Protein AF-A0A9E5J0U5-F1 (afdb_monomer_lite)

Secondary structure (DSSP, 8-state):
-------EEEEEP--EE-TTS-EEEEEEEES--BSS---PPP-TTEEE-SSPEEEEEEEEETTEEEEEEEEEEEEEE-SSEEEEEPPEEEEETTEEEEEPPEEEEE-

Structure (mmCIF, N/CA/C/O backbone):
data_AF-A0A9E5J0U5-F1
#
_entry.id   AF-A0A9E5J0U5-F1
#
loop_
_atom_site.group_PDB
_atom_site.id
_atom_site.type_symbol
_atom_site.label_atom_id
_atom_site.label_alt_id
_atom_site.label_comp_id
_atom_site.label_asym_id
_atom_site.label_entity_id
_atom_site.label_seq_id
_atom_site.pdbx_PDB_ins_code
_atom_site.Cartn_x
_atom_site.Cartn_y
_atom_site.Cartn_z
_atom_site.occupancy
_atom_site.B_iso_or_equiv
_atom_site.auth_seq_id
_atom_site.auth_comp_id
_atom_site.auth_asym_id
_atom_site.auth_atom_id
_atom_site.pdbx_PDB_model_num
ATOM 1 N N . MET A 1 1 ? 29.223 -8.444 -0.324 1.00 34.53 1 MET A N 1
ATOM 2 C CA . MET A 1 1 ? 27.851 -8.984 -0.411 1.00 34.53 1 MET A CA 1
ATOM 3 C C . MET A 1 1 ? 27.078 -8.035 -1.310 1.00 34.53 1 MET A C 1
ATOM 5 O O . MET A 1 1 ? 26.951 -6.874 -0.950 1.00 34.53 1 MET A O 1
ATOM 9 N N . ALA A 1 2 ? 26.718 -8.447 -2.525 1.00 36.66 2 ALA A N 1
ATOM 10 C CA . ALA A 1 2 ? 25.988 -7.581 -3.446 1.00 36.66 2 ALA A CA 1
ATOM 11 C C . ALA A 1 2 ? 24.528 -7.503 -2.981 1.00 36.66 2 ALA A C 1
ATOM 13 O O . ALA A 1 2 ? 23.866 -8.535 -2.892 1.00 36.66 2 ALA A O 1
ATOM 14 N N . VAL A 1 3 ? 24.035 -6.303 -2.663 1.00 45.09 3 VAL A N 1
ATOM 15 C CA . VAL A 1 3 ? 22.592 -6.050 -2.575 1.00 45.09 3 VAL A CA 1
ATOM 16 C C . VAL A 1 3 ? 22.067 -6.204 -3.998 1.00 45.09 3 VAL A C 1
ATOM 18 O O . VAL A 1 3 ? 22.190 -5.301 -4.822 1.00 45.09 3 VAL A O 1
ATOM 21 N N . GLY A 1 4 ? 21.602 -7.407 -4.328 1.00 42.28 4 GLY A N 1
ATOM 22 C CA . GLY A 1 4 ? 20.872 -7.647 -5.561 1.00 42.28 4 GLY A CA 1
ATOM 23 C C . GLY A 1 4 ? 19.570 -6.870 -5.472 1.00 42.28 4 GLY A C 1
ATOM 24 O O . GLY A 1 4 ? 18.765 -7.118 -4.577 1.00 42.28 4 GLY A O 1
ATOM 25 N N . TRP A 1 5 ? 19.386 -5.907 -6.366 1.00 56.78 5 TRP A N 1
ATOM 26 C CA . TRP A 1 5 ? 18.137 -5.174 -6.501 1.00 56.78 5 TRP A CA 1
ATOM 27 C C . TRP A 1 5 ? 17.113 -6.157 -7.064 1.00 56.78 5 TRP A C 1
ATOM 29 O O . TRP A 1 5 ? 17.023 -6.362 -8.269 1.00 56.78 5 TRP A O 1
ATOM 39 N N . SER A 1 6 ? 16.417 -6.878 -6.187 1.00 74.75 6 SER A N 1
ATOM 40 C CA . SER A 1 6 ? 15.327 -7.745 -6.605 1.00 74.75 6 SER A CA 1
ATOM 41 C C . SER A 1 6 ? 14.055 -6.918 -6.687 1.00 74.75 6 SER A C 1
ATOM 43 O O . SER A 1 6 ? 13.595 -6.370 -5.682 1.00 74.75 6 SER A O 1
ATOM 45 N N . GLN A 1 7 ? 13.468 -6.893 -7.876 1.00 87.00 7 GLN A N 1
ATOM 46 C CA . GLN A 1 7 ? 12.075 -6.530 -8.102 1.00 87.00 7 GLN A CA 1
ATOM 47 C C . GLN A 1 7 ? 11.148 -7.025 -6.976 1.00 87.00 7 GLN A C 1
ATOM 49 O O . GLN A 1 7 ? 11.050 -8.227 -6.702 1.00 87.00 7 GLN A O 1
ATOM 54 N N . SER A 1 8 ? 10.451 -6.112 -6.316 1.00 92.62 8 SER A N 1
ATOM 55 C CA . SER A 1 8 ? 9.560 -6.465 -5.212 1.00 92.62 8 SER A CA 1
ATOM 56 C C . SER A 1 8 ? 8.402 -5.492 -5.118 1.00 92.62 8 SER A C 1
ATOM 58 O O . SER A 1 8 ? 8.485 -4.360 -5.591 1.00 92.62 8 SER A O 1
ATOM 60 N N . VAL A 1 9 ? 7.306 -5.955 -4.526 1.00 95.25 9 VAL A N 1
ATOM 61 C CA . VAL A 1 9 ? 6.163 -5.111 -4.202 1.00 95.25 9 VAL A CA 1
ATOM 62 C C . VAL A 1 9 ? 5.786 -5.398 -2.760 1.00 95.25 9 VAL A C 1
ATOM 64 O O . VAL A 1 9 ? 5.502 -6.544 -2.415 1.00 95.25 9 VAL A O 1
ATOM 67 N N . ALA A 1 10 ? 5.823 -4.378 -1.913 1.00 95.62 10 ALA A N 1
ATOM 68 C CA . ALA A 1 10 ? 5.564 -4.527 -0.489 1.00 95.62 10 ALA A CA 1
ATOM 69 C C . ALA A 1 10 ? 4.887 -3.285 0.080 1.00 95.62 10 ALA A C 1
ATOM 71 O O . ALA A 1 10 ? 5.043 -2.175 -0.430 1.00 95.62 10 ALA A O 1
ATOM 72 N N . TRP A 1 11 ? 4.132 -3.487 1.152 1.00 95.25 11 TRP A N 1
ATOM 73 C CA . TRP A 1 11 ? 3.568 -2.387 1.912 1.00 95.25 11 TRP A CA 1
ATOM 74 C C . TRP A 1 11 ? 4.655 -1.644 2.686 1.00 95.25 11 TRP A C 1
ATOM 76 O O . TRP A 1 11 ? 5.507 -2.269 3.320 1.00 95.25 11 TRP A O 1
ATOM 86 N N . ASN A 1 12 ? 4.579 -0.318 2.692 1.00 93.75 12 ASN A N 1
ATOM 87 C CA . ASN A 1 12 ? 5.195 0.489 3.729 1.00 93.75 12 ASN A CA 1
ATOM 88 C C . ASN A 1 12 ? 4.285 0.445 4.961 1.00 93.75 12 ASN A C 1
ATOM 90 O O . ASN A 1 12 ? 3.085 0.703 4.848 1.00 93.75 12 ASN A O 1
ATOM 94 N N . ASN A 1 13 ? 4.831 0.095 6.123 1.00 87.06 13 ASN A N 1
ATOM 95 C CA . ASN A 1 13 ? 4.050 0.045 7.355 1.00 87.06 13 ASN A CA 1
ATOM 96 C C . ASN A 1 13 ? 3.747 1.479 7.829 1.00 87.06 13 ASN A C 1
ATOM 98 O O . ASN A 1 13 ? 4.695 2.191 8.165 1.00 87.06 13 ASN A O 1
ATOM 102 N N . PRO A 1 14 ? 2.471 1.904 7.898 1.00 87.31 14 PRO A N 1
ATOM 103 C CA . PRO A 1 14 ? 2.127 3.257 8.329 1.00 87.31 14 PRO A CA 1
ATOM 104 C C . PRO A 1 14 ? 2.237 3.457 9.850 1.00 87.31 14 PRO A C 1
ATOM 106 O O . PRO A 1 14 ? 2.119 4.583 10.322 1.00 87.31 14 PRO A O 1
ATOM 109 N N . GLY A 1 15 ? 2.469 2.390 10.623 1.00 87.69 15 GLY A N 1
ATOM 110 C CA . GLY A 1 15 ? 2.390 2.423 12.081 1.00 87.69 15 GLY A CA 1
ATOM 111 C C . GLY A 1 15 ? 0.955 2.233 12.578 1.00 87.69 15 GLY A C 1
ATOM 112 O O . GLY A 1 15 ? 0.149 1.573 11.920 1.00 87.69 15 GLY A O 1
ATOM 113 N N . ALA A 1 16 ? 0.657 2.774 13.760 1.00 87.12 16 ALA A N 1
ATOM 114 C CA . ALA A 1 16 ? -0.684 2.728 14.337 1.00 87.12 16 ALA A CA 1
ATOM 115 C C . ALA A 1 16 ? -1.617 3.716 13.621 1.00 87.12 16 ALA A C 1
ATOM 117 O O . ALA A 1 16 ? -1.222 4.843 13.320 1.00 87.12 16 ALA A O 1
ATOM 118 N N . LEU A 1 17 ? -2.853 3.291 13.365 1.00 91.25 17 LEU A N 1
ATOM 119 C CA . LEU A 1 17 ? -3.904 4.127 12.787 1.00 91.25 17 LEU A CA 1
ATOM 120 C C . LEU A 1 17 ? -4.983 4.420 13.834 1.00 91.25 17 LEU A C 1
ATOM 122 O O . LEU A 1 17 ? -5.241 3.593 14.705 1.00 91.25 17 LEU A O 1
ATOM 126 N N . ALA A 1 18 ? -5.650 5.566 13.714 1.00 91.81 18 ALA A N 1
ATOM 127 C CA . ALA A 1 18 ? -6.790 5.902 14.560 1.00 91.81 18 ALA A CA 1
ATOM 128 C C . ALA A 1 18 ? -8.114 5.429 13.922 1.00 91.81 18 ALA A C 1
ATOM 130 O O . ALA A 1 18 ? -8.283 5.494 12.697 1.00 91.81 18 ALA A O 1
ATOM 131 N N . PRO A 1 19 ? -9.079 4.941 14.722 1.00 93.31 19 PRO A N 1
ATOM 132 C CA . PRO A 1 19 ? -10.382 4.528 14.214 1.00 93.31 19 PRO A CA 1
ATOM 133 C C . PRO A 1 19 ? -11.189 5.735 13.717 1.00 93.31 19 PRO A C 1
ATOM 135 O O . PRO A 1 19 ? -11.277 6.758 14.389 1.00 93.31 19 PRO A O 1
ATOM 138 N N . ASN A 1 20 ? -11.857 5.585 12.572 1.00 92.38 20 ASN A N 1
ATOM 139 C CA . ASN A 1 20 ? -12.654 6.623 11.906 1.00 92.38 20 ASN A CA 1
ATOM 140 C C . ASN A 1 20 ? -11.863 7.881 11.499 1.00 92.38 20 ASN A C 1
ATOM 142 O O . ASN A 1 20 ? -12.466 8.913 11.200 1.00 92.38 20 ASN A O 1
ATOM 146 N N . GLU A 1 21 ? -10.536 7.789 11.428 1.00 92.19 21 GLU A N 1
ATOM 147 C CA . GLU A 1 21 ? -9.662 8.843 10.920 1.00 92.19 21 GLU A CA 1
ATOM 148 C C . GLU A 1 21 ? -8.987 8.399 9.618 1.00 92.19 21 GLU A C 1
ATOM 150 O O . GLU A 1 21 ? -8.614 7.236 9.450 1.00 92.19 21 GLU A O 1
ATOM 155 N N . ALA A 1 22 ? -8.853 9.322 8.663 1.00 92.38 22 ALA A N 1
ATOM 156 C CA . ALA A 1 22 ? -8.200 9.022 7.397 1.00 92.38 22 ALA A CA 1
ATOM 157 C C . ALA A 1 22 ? -6.687 8.852 7.604 1.00 92.38 22 ALA A C 1
ATOM 159 O O . ALA A 1 22 ? -5.992 9.788 7.989 1.00 92.38 22 ALA A O 1
ATOM 160 N N . GLY A 1 23 ? -6.181 7.661 7.301 1.00 93.25 23 GLY A N 1
ATOM 161 C CA . GLY A 1 23 ? -4.760 7.344 7.237 1.00 93.25 23 GLY A CA 1
ATOM 162 C C . GLY A 1 23 ? -4.260 7.208 5.800 1.00 93.25 23 GLY A C 1
ATOM 163 O O . GLY A 1 23 ? -5.028 7.244 4.835 1.00 93.25 23 GLY A O 1
ATOM 164 N N . GLN A 1 24 ? -2.953 6.995 5.660 1.00 93.75 24 GLN A N 1
ATOM 165 C CA . GLN A 1 24 ? -2.310 6.707 4.381 1.00 93.75 24 GLN A CA 1
ATOM 166 C C . GLN A 1 24 ? -1.596 5.362 4.452 1.00 93.75 24 GLN A C 1
ATOM 168 O O . GLN A 1 24 ? -0.853 5.094 5.390 1.00 93.75 24 GLN A O 1
ATOM 173 N N . LEU A 1 25 ? -1.801 4.533 3.434 1.00 94.56 25 LEU A N 1
ATOM 174 C CA . LEU A 1 25 ? -1.105 3.271 3.249 1.00 94.56 25 LEU A CA 1
ATOM 175 C C . LEU A 1 25 ? -0.347 3.309 1.926 1.00 94.56 25 LEU A C 1
ATOM 177 O O . LEU A 1 25 ? -0.918 3.659 0.894 1.00 94.56 25 LEU A O 1
ATOM 181 N N . GLU A 1 26 ? 0.927 2.932 1.932 1.00 96.19 26 GLU A N 1
ATOM 182 C CA . GLU A 1 26 ? 1.754 3.010 0.730 1.00 96.19 26 GLU A CA 1
ATOM 183 C C . GLU A 1 26 ? 2.163 1.625 0.246 1.00 96.19 26 GLU A C 1
ATOM 185 O O . GLU A 1 26 ? 2.655 0.802 1.014 1.00 96.19 26 GLU A O 1
ATOM 190 N N . LEU A 1 27 ? 1.981 1.371 -1.046 1.00 96.31 27 LEU A N 1
ATOM 191 C CA . LEU A 1 27 ? 2.461 0.173 -1.720 1.00 96.31 27 LEU A CA 1
ATOM 192 C C . LEU A 1 27 ? 3.671 0.546 -2.574 1.00 96.31 27 LEU A C 1
ATOM 194 O O . LEU A 1 27 ? 3.544 1.313 -3.530 1.00 96.31 27 LEU A O 1
ATOM 198 N N . VAL A 1 28 ? 4.835 0.009 -2.225 1.00 95.88 28 VAL A N 1
ATOM 199 C CA . VAL A 1 28 ? 6.118 0.347 -2.842 1.00 95.88 28 VAL A CA 1
ATOM 200 C C . VAL A 1 28 ? 6.516 -0.746 -3.824 1.00 95.88 28 VAL A C 1
ATOM 202 O O . VAL A 1 28 ? 6.656 -1.911 -3.455 1.00 95.88 28 VAL A O 1
ATOM 205 N N . PHE A 1 29 ? 6.717 -0.354 -5.075 1.00 95.62 29 PHE A N 1
ATOM 206 C CA . PHE A 1 29 ? 7.220 -1.181 -6.160 1.00 95.62 29 PHE A CA 1
ATOM 207 C C . PHE A 1 29 ? 8.700 -0.865 -6.345 1.00 95.62 29 PHE A C 1
ATOM 209 O O . PHE A 1 29 ? 9.049 0.225 -6.786 1.00 95.62 29 PHE A O 1
ATOM 216 N N . THR A 1 30 ? 9.570 -1.811 -6.015 1.00 93.81 30 THR A N 1
ATOM 217 C CA . THR A 1 30 ? 11.018 -1.698 -6.219 1.00 93.81 30 THR A CA 1
ATOM 218 C C . THR A 1 30 ? 11.375 -2.351 -7.545 1.00 93.81 30 THR A C 1
ATOM 220 O O . THR A 1 30 ? 10.978 -3.490 -7.783 1.00 93.81 30 THR A O 1
ATOM 223 N N . ASP A 1 31 ? 12.107 -1.640 -8.400 1.00 91.56 31 ASP A N 1
ATOM 224 C CA . ASP A 1 31 ? 12.581 -2.078 -9.723 1.00 91.56 31 ASP A CA 1
ATOM 225 C C . ASP A 1 31 ? 11.475 -2.580 -10.680 1.00 91.56 31 ASP A C 1
ATOM 227 O O . ASP A 1 31 ? 11.707 -3.365 -11.597 1.00 91.56 31 ASP A O 1
ATOM 231 N N . CYS A 1 32 ? 10.231 -2.153 -10.455 1.00 92.56 32 CYS A N 1
ATOM 232 C CA . CYS A 1 32 ? 9.089 -2.451 -1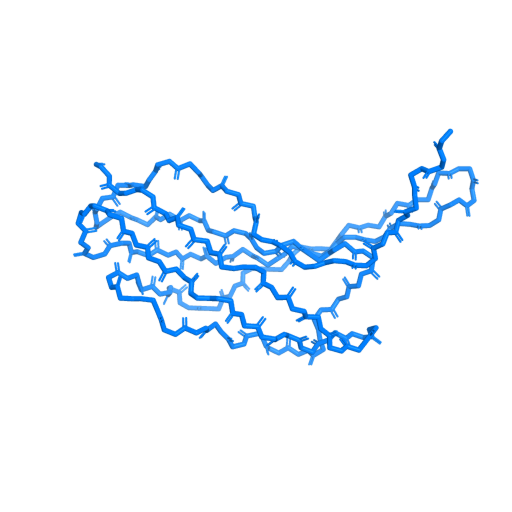1.317 1.00 92.56 32 CYS A CA 1
ATOM 233 C C . CYS A 1 32 ? 7.971 -1.419 -11.129 1.00 92.56 32 CYS A C 1
ATOM 235 O O . CYS A 1 32 ? 8.014 -0.597 -10.214 1.00 92.56 32 CYS A O 1
ATOM 237 N N . GLN A 1 33 ? 6.966 -1.464 -12.000 1.00 93.38 33 GLN A N 1
ATOM 238 C CA . GLN A 1 33 ? 5.821 -0.558 -11.995 1.00 93.38 33 GLN A CA 1
ATOM 239 C C . GLN A 1 33 ? 4.512 -1.329 -12.222 1.00 93.38 33 GLN A C 1
ATOM 241 O O . GLN A 1 33 ? 4.500 -2.310 -12.969 1.00 93.38 33 GLN A O 1
ATOM 246 N N . PRO A 1 34 ? 3.386 -0.907 -11.620 1.00 93.94 34 PRO A N 1
ATOM 247 C CA . PRO A 1 34 ? 2.098 -1.562 -11.825 1.00 93.94 34 PRO A CA 1
ATOM 248 C C . PRO A 1 34 ? 1.639 -1.446 -13.287 1.00 93.94 34 PRO A C 1
ATOM 250 O O . PRO A 1 34 ? 1.586 -0.352 -13.853 1.00 93.94 34 PRO A O 1
ATOM 253 N N . ALA A 1 35 ? 1.256 -2.573 -13.889 1.00 92.00 35 ALA A N 1
ATOM 254 C CA . ALA A 1 35 ? 0.729 -2.647 -15.251 1.00 92.00 35 ALA A CA 1
ATOM 255 C C . ALA A 1 35 ? -0.779 -2.332 -15.261 1.00 92.00 35 ALA A C 1
ATOM 257 O O . ALA A 1 35 ? -1.609 -3.181 -15.584 1.00 92.00 35 ALA A O 1
ATOM 258 N N . GLY A 1 36 ? -1.128 -1.108 -14.853 1.00 88.44 36 GLY A N 1
ATOM 259 C CA . GLY A 1 36 ? -2.507 -0.626 -14.742 1.00 88.44 36 GLY A CA 1
ATOM 260 C C . GLY A 1 36 ? -2.964 -0.405 -13.300 1.00 88.44 36 GLY A C 1
ATOM 261 O O . GLY A 1 36 ? -2.159 -0.125 -12.410 1.00 88.44 36 GLY A O 1
ATOM 262 N N . SER A 1 37 ? -4.278 -0.490 -13.082 1.00 88.19 37 SER A N 1
ATOM 263 C CA . SER A 1 37 ? -4.882 -0.332 -11.756 1.00 88.19 37 SER A CA 1
ATOM 264 C C . SER A 1 37 ? -4.607 -1.550 -10.877 1.00 88.19 37 SER A C 1
ATOM 266 O O . SER A 1 37 ? -4.767 -2.692 -11.306 1.00 88.19 37 SER A O 1
ATOM 268 N N . VAL A 1 38 ? -4.227 -1.301 -9.626 1.00 92.06 38 VAL A N 1
ATOM 269 C CA . VAL A 1 38 ? -4.014 -2.347 -8.623 1.00 92.06 38 VAL A CA 1
ATOM 270 C C . VAL A 1 38 ? -5.314 -2.557 -7.859 1.00 92.06 38 VAL A C 1
ATOM 272 O O . VAL A 1 38 ? -5.787 -1.657 -7.169 1.00 92.06 38 VAL A O 1
ATOM 275 N N . ASN A 1 39 ? -5.891 -3.749 -7.987 1.00 89.25 39 ASN A N 1
ATOM 276 C CA . ASN A 1 39 ? -7.081 -4.125 -7.235 1.00 89.25 39 ASN A CA 1
ATOM 277 C C . ASN A 1 39 ? -6.653 -4.682 -5.880 1.00 89.25 39 ASN A C 1
ATOM 279 O O . ASN A 1 39 ? -6.077 -5.768 -5.808 1.00 89.25 39 ASN A O 1
ATOM 283 N N . LEU A 1 40 ? -6.918 -3.926 -4.816 1.00 91.25 40 LEU A N 1
ATOM 284 C CA . LEU A 1 40 ? -6.653 -4.385 -3.460 1.00 91.25 40 LEU A CA 1
ATOM 285 C C . LEU A 1 40 ? -7.698 -5.425 -3.038 1.00 91.25 40 LEU A C 1
ATOM 287 O O . LEU A 1 40 ? -8.883 -5.260 -3.345 1.00 91.25 40 LEU A O 1
ATOM 291 N N . PRO A 1 41 ? -7.290 -6.486 -2.324 1.00 92.44 41 PRO A N 1
ATOM 292 C CA . PRO A 1 41 ? -8.243 -7.405 -1.733 1.00 92.44 41 PRO A CA 1
ATOM 293 C C . PRO A 1 41 ? -9.065 -6.689 -0.649 1.00 92.44 41 PRO A C 1
ATOM 295 O O . PRO A 1 41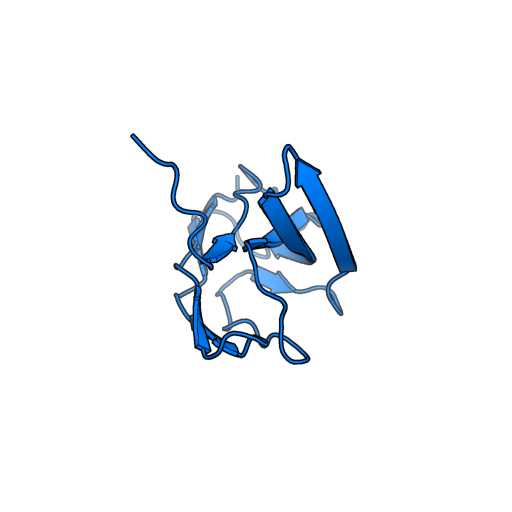 ? -8.553 -5.779 0.011 1.00 92.44 41 PRO A O 1
ATOM 298 N N . PRO A 1 42 ? -10.324 -7.098 -0.424 1.00 90.25 42 PRO A N 1
ATOM 299 C CA . PRO A 1 42 ? -11.113 -6.555 0.670 1.00 90.25 42 PRO A CA 1
ATOM 300 C C . PRO A 1 42 ? -10.437 -6.876 2.010 1.00 90.25 42 PRO A C 1
ATOM 302 O O . PRO A 1 42 ? -10.058 -8.019 2.268 1.00 90.25 42 PRO A O 1
ATOM 305 N N . ALA A 1 43 ? -10.310 -5.866 2.867 1.00 91.56 43 ALA A N 1
ATOM 306 C CA . ALA A 1 43 ? -9.814 -6.004 4.230 1.00 91.56 43 ALA A CA 1
ATOM 307 C C . ALA A 1 43 ? -10.934 -5.611 5.195 1.00 91.56 43 ALA A C 1
ATOM 309 O O . ALA A 1 43 ? -11.474 -4.507 5.126 1.00 91.56 43 ALA A O 1
ATOM 310 N N . ASN A 1 44 ? -11.328 -6.537 6.069 1.00 93.25 44 ASN A N 1
ATOM 311 C CA . ASN A 1 44 ? -12.452 -6.300 6.967 1.00 93.25 44 ASN A CA 1
ATOM 312 C C . ASN A 1 44 ? -12.140 -5.139 7.925 1.00 93.25 44 ASN A C 1
ATOM 314 O O . ASN A 1 44 ? -11.123 -5.159 8.620 1.00 93.25 44 ASN A O 1
ATOM 318 N N . GLY A 1 45 ? -13.027 -4.146 7.970 1.00 92.44 45 GLY A N 1
ATOM 319 C CA . GLY A 1 45 ? -12.856 -2.949 8.791 1.00 92.44 45 GLY A CA 1
ATOM 320 C C . GLY A 1 45 ? -11.906 -1.890 8.236 1.00 92.44 45 GLY A C 1
ATOM 321 O O . GLY A 1 45 ? -11.522 -0.992 8.979 1.00 92.44 45 GLY A O 1
ATOM 322 N N . LEU A 1 46 ? -11.511 -1.986 6.964 1.00 93.81 46 LEU A N 1
ATOM 323 C CA . LEU A 1 46 ? -10.700 -0.981 6.283 1.00 93.81 46 LEU A CA 1
ATOM 324 C C . LEU A 1 46 ? -11.386 -0.551 4.991 1.00 93.81 46 LEU A C 1
ATOM 326 O O . LEU A 1 46 ? -11.616 -1.360 4.093 1.00 93.81 46 LEU A O 1
ATOM 330 N N . GLN A 1 47 ? -11.681 0.737 4.880 1.00 94.56 47 GLN A N 1
ATOM 331 C CA . GLN A 1 47 ? -12.231 1.322 3.667 1.00 94.56 47 GLN A CA 1
ATOM 332 C C . GLN A 1 47 ? -11.133 2.066 2.905 1.00 94.56 47 GLN A C 1
ATOM 334 O O . GLN A 1 47 ? -10.409 2.866 3.486 1.00 94.56 47 GLN A O 1
ATOM 339 N N . ILE A 1 48 ? -11.018 1.833 1.597 1.00 92.62 48 ILE A N 1
ATOM 340 C CA . ILE A 1 48 ? -10.134 2.613 0.722 1.00 92.62 48 ILE A CA 1
ATOM 341 C C . ILE A 1 48 ? -10.911 3.825 0.198 1.00 92.62 48 ILE A C 1
ATOM 343 O O . ILE A 1 48 ? -12.013 3.684 -0.338 1.00 92.62 48 ILE A O 1
ATOM 347 N N . LEU A 1 49 ? -10.347 5.019 0.355 1.00 92.31 49 LEU A N 1
ATOM 348 C CA . LEU A 1 49 ? -10.950 6.284 -0.045 1.00 92.31 49 LEU A CA 1
ATOM 349 C C . LEU A 1 49 ? -10.442 6.682 -1.437 1.00 92.31 49 LEU A C 1
ATOM 351 O O . LEU A 1 49 ? -9.410 7.332 -1.586 1.00 92.31 49 LEU A O 1
ATOM 355 N N . GLY A 1 50 ? -11.188 6.295 -2.471 1.00 89.69 50 GLY A N 1
ATOM 356 C CA . GLY A 1 50 ? -10.913 6.699 -3.851 1.00 89.69 50 GLY A CA 1
ATOM 357 C C . GLY A 1 50 ? -9.725 5.977 -4.497 1.00 89.69 50 GLY A C 1
ATOM 358 O O . GLY A 1 50 ? -9.422 4.827 -4.183 1.00 89.69 50 GLY A O 1
ATOM 359 N N . GLN A 1 51 ? -9.099 6.642 -5.471 1.00 90.75 51 GLN A N 1
ATOM 360 C CA . GLN A 1 51 ? -7.952 6.111 -6.213 1.00 90.75 51 GLN A CA 1
ATOM 361 C C . GLN A 1 51 ? -6.634 6.475 -5.518 1.00 90.75 51 GLN A C 1
ATOM 363 O O . GLN A 1 51 ? -6.528 7.577 -4.977 1.00 90.75 51 GLN A O 1
ATOM 368 N N . PRO A 1 52 ? -5.612 5.602 -5.563 1.00 95.31 52 PRO A N 1
ATOM 369 C CA . PRO A 1 52 ? -4.319 5.920 -4.981 1.00 95.31 52 PRO A CA 1
ATOM 370 C C . PRO A 1 52 ? -3.613 7.050 -5.730 1.00 95.31 52 PRO A C 1
ATOM 372 O O . PRO A 1 52 ? -3.626 7.111 -6.964 1.00 95.31 52 PRO A O 1
ATOM 375 N N . GLY A 1 53 ? -2.903 7.888 -4.977 1.00 94.75 53 GLY A N 1
ATOM 376 C CA . GLY A 1 53 ? -1.850 8.724 -5.532 1.00 94.75 53 GLY A CA 1
ATOM 377 C C . GLY A 1 53 ? -0.711 7.856 -6.068 1.00 94.75 53 GLY A C 1
ATOM 378 O O . GLY A 1 53 ? -0.501 6.730 -5.623 1.00 94.75 53 GLY A O 1
ATOM 379 N N . ARG A 1 54 ? 0.032 8.368 -7.050 1.00 95.12 54 ARG A N 1
ATOM 380 C CA . ARG A 1 54 ? 1.163 7.662 -7.662 1.00 95.12 54 ARG A CA 1
ATOM 381 C C . ARG A 1 54 ? 2.374 8.576 -7.719 1.00 95.12 54 ARG A C 1
ATOM 383 O O . ARG A 1 54 ? 2.328 9.606 -8.387 1.00 95.12 54 ARG A O 1
ATOM 390 N N . ALA A 1 55 ? 3.469 8.140 -7.112 1.00 95.12 55 ALA A N 1
ATOM 391 C CA . ALA A 1 55 ? 4.780 8.764 -7.228 1.00 95.12 55 ALA A CA 1
ATOM 392 C C . ALA A 1 55 ? 5.759 7.775 -7.865 1.00 95.12 55 ALA A C 1
ATOM 394 O O . ALA A 1 55 ? 5.736 6.589 -7.556 1.00 95.12 55 ALA A O 1
ATOM 395 N N . THR A 1 56 ? 6.609 8.231 -8.782 1.00 92.00 56 THR A N 1
ATOM 396 C CA . THR A 1 56 ? 7.685 7.407 -9.351 1.00 92.00 56 THR A CA 1
ATOM 397 C C . THR A 1 56 ? 8.997 8.144 -9.187 1.00 92.00 56 THR A C 1
ATOM 399 O O . THR A 1 56 ? 9.101 9.312 -9.549 1.00 92.00 56 THR A O 1
ATOM 402 N N . SER A 1 57 ? 9.979 7.452 -8.629 1.00 90.56 57 SER A N 1
ATOM 403 C CA . SER A 1 57 ? 11.333 7.931 -8.432 1.00 90.56 57 SER A CA 1
ATOM 404 C C . SER A 1 57 ? 12.293 7.065 -9.230 1.00 90.56 57 SER A C 1
ATOM 406 O O . SER A 1 57 ? 12.173 5.839 -9.269 1.00 90.56 57 SER A O 1
ATOM 408 N N . PHE A 1 58 ? 13.241 7.715 -9.885 1.00 88.44 58 PHE A N 1
ATOM 409 C CA . PHE A 1 58 ? 14.246 7.070 -10.706 1.00 88.44 58 PHE A CA 1
ATOM 410 C C . PHE A 1 58 ? 15.621 7.580 -10.287 1.00 88.44 58 PHE A C 1
ATOM 412 O O . PHE A 1 58 ? 15.832 8.787 -10.175 1.00 88.44 58 PHE A O 1
ATOM 419 N N . SER A 1 59 ? 16.548 6.662 -10.035 1.00 86.06 59 SER A N 1
ATOM 420 C CA . SER A 1 59 ? 17.904 6.965 -9.598 1.00 86.06 59 SER A CA 1
ATOM 421 C C . SER A 1 59 ? 18.925 6.194 -10.428 1.00 86.06 59 SER A C 1
ATOM 423 O O . SER A 1 59 ? 18.704 5.048 -10.819 1.00 86.06 59 SER A O 1
ATOM 425 N N . MET A 1 60 ? 20.050 6.848 -10.704 1.00 84.38 60 MET A N 1
ATOM 426 C CA . MET A 1 60 ? 21.206 6.282 -11.390 1.00 84.38 60 MET A CA 1
ATOM 427 C C . MET A 1 60 ? 22.450 6.615 -10.571 1.00 84.38 60 MET A C 1
ATOM 429 O O . MET A 1 60 ? 22.840 7.779 -10.495 1.00 84.38 60 MET A O 1
ATOM 433 N N . ILE A 1 61 ? 23.082 5.611 -9.965 1.00 83.62 61 ILE A N 1
ATOM 434 C CA . ILE A 1 61 ? 24.301 5.785 -9.164 1.00 83.62 61 ILE A CA 1
ATOM 435 C C . ILE A 1 61 ? 25.362 4.831 -9.705 1.00 83.62 61 ILE A C 1
ATOM 437 O O . ILE A 1 61 ? 25.138 3.627 -9.749 1.00 83.62 61 ILE A O 1
ATOM 441 N N . ASN A 1 62 ? 26.521 5.352 -10.125 1.00 82.31 62 ASN A N 1
ATOM 442 C CA . ASN A 1 62 ? 27.628 4.551 -10.671 1.00 82.31 62 ASN A CA 1
ATOM 443 C C . ASN A 1 62 ? 27.185 3.565 -11.775 1.00 82.31 62 ASN A C 1
ATOM 445 O O . ASN A 1 62 ? 27.536 2.389 -11.738 1.00 82.31 62 ASN A O 1
ATOM 449 N N . PHE A 1 63 ? 26.381 4.040 -12.734 1.00 83.12 63 PHE A N 1
ATOM 450 C CA . PHE A 1 63 ? 25.762 3.236 -13.806 1.00 83.12 63 PHE A CA 1
ATOM 451 C C . PHE A 1 63 ? 24.769 2.151 -13.347 1.00 83.12 63 PHE A C 1
ATOM 453 O O . PHE A 1 63 ? 24.216 1.447 -14.189 1.00 83.12 63 PHE A O 1
ATOM 460 N N . GLN A 1 64 ? 24.479 2.033 -12.050 1.00 80.69 64 GLN A N 1
ATOM 461 C CA . GLN A 1 64 ? 23.389 1.201 -11.548 1.00 80.69 64 GLN A CA 1
ATOM 462 C C . GLN A 1 64 ? 22.090 2.005 -11.584 1.00 80.69 64 GLN A C 1
ATOM 464 O O . GLN A 1 64 ? 21.991 3.072 -10.976 1.00 80.69 64 GLN A O 1
ATOM 469 N N . THR A 1 65 ? 21.118 1.502 -12.339 1.00 83.38 65 THR A N 1
ATOM 470 C CA . THR A 1 65 ? 19.780 2.081 -12.473 1.00 83.38 65 THR A CA 1
ATOM 471 C C . THR A 1 65 ? 18.833 1.471 -11.460 1.00 83.38 65 THR A C 1
ATOM 473 O O . THR A 1 65 ? 18.829 0.256 -11.272 1.00 83.38 65 THR A O 1
ATOM 476 N N . SER A 1 66 ? 17.983 2.312 -10.891 1.00 84.69 66 SER A N 1
ATOM 477 C CA . SER A 1 66 ? 17.077 1.951 -9.818 1.00 84.69 66 SER A CA 1
ATOM 478 C C . SER A 1 66 ? 15.783 2.729 -9.970 1.00 84.69 66 SER A C 1
ATOM 480 O O . SER A 1 66 ? 15.791 3.959 -9.942 1.00 84.69 66 SER A O 1
ATOM 482 N N . SER A 1 67 ? 14.659 2.036 -10.110 1.00 90.00 67 SER A N 1
ATOM 483 C CA . SER A 1 67 ? 13.340 2.673 -10.140 1.00 90.00 67 SER A CA 1
ATOM 484 C C . SER A 1 67 ? 12.511 2.260 -8.935 1.00 90.00 67 SER A C 1
ATOM 486 O O . SER A 1 67 ? 12.522 1.094 -8.550 1.00 90.00 67 SER A O 1
ATOM 488 N N . SER A 1 68 ? 11.752 3.193 -8.372 1.00 92.00 68 SER A N 1
ATOM 489 C CA . SER A 1 68 ? 10.736 2.897 -7.369 1.00 92.00 68 SER A CA 1
ATOM 490 C C . SER A 1 68 ? 9.439 3.616 -7.711 1.00 92.00 68 SER A C 1
ATOM 492 O O . SER A 1 68 ? 9.450 4.811 -8.006 1.00 92.00 68 SER A O 1
ATOM 494 N N . THR A 1 69 ? 8.315 2.909 -7.679 1.00 95.56 69 THR A N 1
ATOM 495 C CA . THR A 1 69 ? 6.983 3.506 -7.807 1.00 95.56 69 THR A CA 1
ATOM 496 C C . THR A 1 69 ? 6.216 3.275 -6.513 1.00 95.56 69 THR A C 1
ATOM 498 O O . THR A 1 69 ? 6.088 2.144 -6.066 1.00 95.56 69 THR A O 1
ATOM 501 N N . THR A 1 70 ? 5.659 4.330 -5.931 1.00 96.31 70 THR A N 1
ATOM 502 C CA . THR A 1 70 ? 4.835 4.265 -4.722 1.00 96.31 70 THR A CA 1
ATOM 503 C C . THR A 1 70 ? 3.391 4.596 -5.069 1.00 96.31 70 THR A C 1
ATOM 505 O O . THR A 1 70 ? 3.121 5.624 -5.695 1.00 96.31 70 THR A O 1
ATOM 508 N N . LEU A 1 71 ? 2.465 3.731 -4.656 1.00 96.75 71 LEU A N 1
ATOM 509 C CA . LEU A 1 71 ? 1.030 4.005 -4.670 1.00 96.75 71 LEU A CA 1
ATOM 510 C C . LEU A 1 71 ? 0.564 4.360 -3.258 1.00 96.75 71 LEU A C 1
ATOM 512 O O . LEU A 1 71 ? 0.697 3.534 -2.359 1.00 96.75 71 LEU A O 1
ATOM 516 N N . SER A 1 72 ? 0.014 5.555 -3.066 1.00 96.25 72 SER A N 1
ATOM 517 C CA . SER A 1 72 ? -0.483 6.048 -1.779 1.00 96.25 72 SER A CA 1
ATOM 518 C C . SER A 1 72 ? -2.007 5.970 -1.717 1.00 96.25 72 SER A C 1
ATOM 520 O O . SER A 1 72 ? -2.716 6.722 -2.383 1.00 96.25 72 SER A O 1
ATOM 522 N N . TYR A 1 73 ? -2.525 5.047 -0.914 1.00 95.12 73 TYR A N 1
ATOM 523 C CA . TYR A 1 73 ? -3.953 4.849 -0.686 1.00 95.12 73 TYR A CA 1
ATOM 524 C C . TYR A 1 73 ? -4.388 5.632 0.548 1.00 95.12 73 TYR A C 1
ATOM 526 O O . TYR A 1 73 ? -3.850 5.418 1.633 1.00 95.12 73 TYR A O 1
ATOM 534 N N . ALA A 1 74 ? -5.390 6.495 0.400 1.00 95.06 74 ALA A N 1
ATOM 535 C CA . ALA A 1 74 ? -6.115 7.015 1.550 1.00 95.06 74 ALA A CA 1
ATOM 536 C C . ALA A 1 74 ? -7.014 5.898 2.095 1.00 95.06 74 ALA A C 1
ATOM 538 O O . ALA A 1 74 ? -7.747 5.262 1.334 1.00 95.06 74 ALA A O 1
ATOM 539 N N . VAL A 1 75 ? -6.937 5.627 3.394 1.00 94.75 75 VAL A N 1
ATOM 540 C CA . VAL A 1 75 ? -7.676 4.539 4.042 1.00 94.75 75 VAL A CA 1
ATOM 541 C C . VAL A 1 75 ? -8.398 5.044 5.280 1.00 94.75 75 VAL A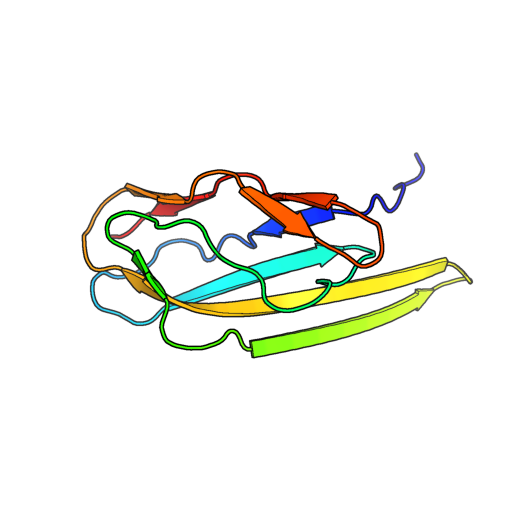 C 1
ATOM 543 O O . VAL A 1 75 ? -7.921 5.947 5.953 1.00 94.75 75 VAL A O 1
ATOM 546 N N . LEU A 1 76 ? -9.546 4.457 5.589 1.00 95.19 76 LEU A N 1
ATOM 547 C CA . LEU A 1 76 ? -10.341 4.759 6.770 1.00 95.19 76 LEU A CA 1
ATOM 548 C C . LEU A 1 76 ? -10.583 3.457 7.539 1.00 95.19 76 LEU A C 1
ATOM 550 O O . LEU A 1 76 ? -11.340 2.603 7.062 1.00 95.19 76 LEU A O 1
ATOM 554 N N . PRO A 1 77 ? -9.946 3.265 8.702 1.00 95.06 77 PRO A N 1
ATOM 555 C CA . PRO A 1 77 ? -10.277 2.166 9.594 1.00 95.06 77 PRO A CA 1
ATOM 556 C C . PRO A 1 77 ? -11.667 2.386 10.192 1.00 95.06 77 PRO A C 1
ATOM 558 O O . PRO A 1 77 ? -11.935 3.432 10.778 1.00 95.06 77 PRO A O 1
ATOM 561 N N . THR A 1 78 ? -12.557 1.409 10.064 1.00 94.00 78 THR A N 1
ATOM 562 C CA . THR A 1 78 ? -13.938 1.489 10.576 1.00 94.00 78 THR A CA 1
ATOM 563 C C . THR A 1 78 ? -14.141 0.705 11.873 1.00 94.00 78 THR A C 1
ATOM 565 O O . THR A 1 78 ? -15.220 0.751 12.460 1.00 94.00 78 THR A O 1
ATOM 568 N N . GLN A 1 79 ? -13.108 0.002 12.344 1.00 92.38 79 GLN A N 1
ATOM 569 C CA . GLN A 1 79 ? -13.100 -0.719 13.616 1.00 92.38 79 GLN A CA 1
ATOM 570 C C . GLN A 1 79 ? -11.740 -0.596 14.305 1.00 92.38 79 GLN A C 1
ATOM 572 O O . GLN A 1 79 ? -10.716 -0.437 13.642 1.00 92.38 79 GLN A O 1
ATOM 577 N N . THR A 1 80 ? -11.739 -0.699 15.631 1.00 92.00 80 THR A N 1
ATOM 578 C CA . THR A 1 80 ? -10.521 -0.807 16.440 1.00 92.00 80 THR A CA 1
ATOM 579 C C . THR A 1 80 ? -9.974 -2.235 16.436 1.00 92.00 80 THR A C 1
ATOM 581 O O . THR A 1 80 ? -10.692 -3.202 16.172 1.00 92.00 80 THR A O 1
ATOM 584 N N . GLY A 1 81 ? -8.688 -2.375 16.757 1.00 91.81 81 GLY A N 1
ATOM 585 C CA . GLY A 1 81 ? -7.986 -3.650 16.820 1.00 91.81 81 GLY A CA 1
ATOM 586 C C . GLY A 1 81 ? -7.192 -3.971 15.555 1.00 91.81 81 GLY A C 1
ATOM 587 O O . GLY A 1 81 ? -6.792 -3.092 14.793 1.00 91.81 81 GLY A O 1
ATOM 588 N N . ARG A 1 82 ? -6.914 -5.262 15.351 1.00 92.62 82 ARG A N 1
ATOM 589 C CA . ARG A 1 82 ? -6.046 -5.723 14.264 1.00 92.62 82 ARG A CA 1
ATOM 590 C C . ARG A 1 82 ? -6.835 -5.921 12.972 1.00 92.62 82 ARG A C 1
ATOM 592 O O . ARG A 1 82 ? -7.673 -6.815 12.885 1.00 92.62 82 ARG A O 1
ATOM 599 N N . ILE A 1 83 ? -6.483 -5.161 11.941 1.00 93.56 83 ILE A N 1
ATOM 600 C CA . ILE A 1 83 ? -6.992 -5.329 10.576 1.00 93.56 83 ILE A CA 1
ATOM 601 C C . ILE A 1 83 ? -5.975 -6.136 9.769 1.00 93.56 83 ILE A C 1
ATOM 603 O O . ILE A 1 83 ? -4.778 -5.857 9.806 1.00 93.56 83 ILE A O 1
ATOM 607 N N . GLN A 1 84 ? -6.444 -7.130 9.014 1.00 94.25 84 GLN A N 1
ATOM 608 C CA . GLN A 1 84 ? -5.591 -7.932 8.137 1.00 94.25 84 GLN A CA 1
ATOM 609 C C . GLN A 1 84 ? -5.905 -7.662 6.668 1.00 94.25 84 GLN A C 1
ATOM 611 O O . GLN A 1 84 ? -7.017 -7.904 6.201 1.00 94.25 84 GLN A O 1
ATOM 616 N N . ILE A 1 85 ? -4.888 -7.216 5.938 1.00 94.31 85 ILE A N 1
ATOM 617 C CA . ILE A 1 85 ? -4.876 -7.175 4.481 1.00 94.31 85 ILE A CA 1
ATOM 618 C C . ILE A 1 85 ? -4.243 -8.491 4.009 1.00 94.31 85 ILE A C 1
ATOM 620 O O 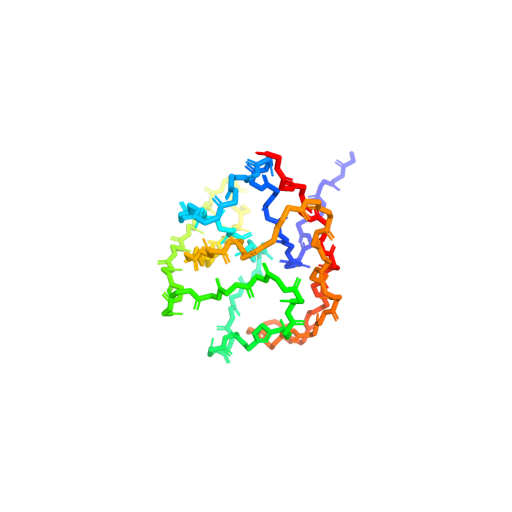. ILE A 1 85 ? -3.078 -8.746 4.336 1.00 94.31 85 ILE A O 1
ATOM 624 N N . PRO A 1 86 ? -4.970 -9.354 3.280 1.00 95.25 86 PRO A N 1
ATOM 625 C CA . PRO A 1 86 ? -4.417 -10.620 2.815 1.00 95.25 86 PRO A CA 1
ATOM 626 C C . PRO A 1 86 ? -3.353 -10.393 1.734 1.00 95.25 86 PRO A C 1
ATOM 628 O O . PRO A 1 86 ? -3.326 -9.359 1.068 1.00 95.25 86 PRO A O 1
ATOM 631 N N . SER A 1 87 ? -2.476 -11.379 1.542 1.00 95.75 87 SER A N 1
ATOM 632 C CA . SER A 1 87 ? -1.553 -11.381 0.406 1.00 95.75 87 SER A CA 1
ATOM 633 C C . SER A 1 87 ? -2.323 -11.483 -0.907 1.00 95.75 87 SER A C 1
ATOM 635 O O . SER A 1 87 ? -3.303 -12.225 -0.995 1.00 95.75 87 SER A O 1
ATOM 637 N N . PHE A 1 88 ? -1.849 -10.797 -1.938 1.00 95.69 88 PHE A N 1
ATOM 638 C CA . PHE A 1 88 ? -2.471 -10.801 -3.259 1.00 95.69 88 PHE A CA 1
ATOM 639 C C . PHE A 1 88 ? -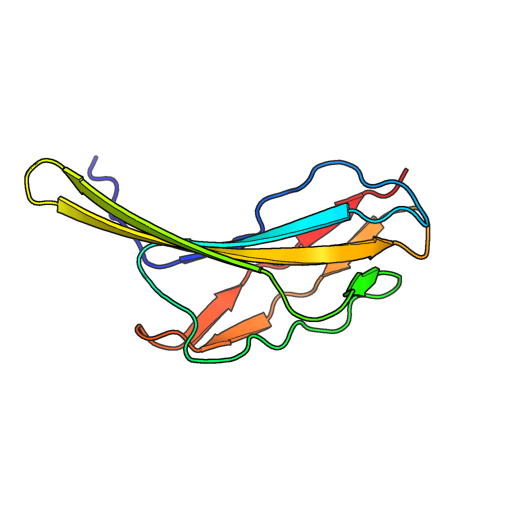1.414 -10.690 -4.356 1.00 95.69 88 PHE A C 1
ATOM 641 O O . PHE A 1 88 ? -0.244 -10.416 -4.091 1.00 95.69 88 PHE A O 1
ATOM 648 N N . GLU A 1 89 ? -1.818 -10.925 -5.600 1.00 95.00 89 GLU A N 1
ATOM 649 C CA . GLU A 1 89 ? -0.945 -10.762 -6.758 1.00 95.00 89 GLU A CA 1
ATOM 650 C C . GLU A 1 89 ? -1.232 -9.444 -7.471 1.00 95.00 89 GLU A C 1
ATOM 652 O O . GLU A 1 89 ? -2.383 -9.053 -7.661 1.00 95.00 89 GLU A O 1
ATOM 657 N N . VAL A 1 90 ? -0.169 -8.782 -7.919 1.00 94.94 90 VAL A N 1
ATOM 658 C CA . VAL A 1 90 ? -0.244 -7.601 -8.773 1.00 94.94 90 VAL A CA 1
ATOM 659 C C . VAL A 1 90 ? 0.495 -7.862 -10.079 1.00 94.94 90 VAL A C 1
ATOM 661 O O . VAL A 1 90 ? 1.556 -8.489 -10.104 1.00 94.94 90 VAL A O 1
ATOM 664 N N . THR A 1 91 ? -0.068 -7.380 -11.184 1.00 94.75 91 THR A N 1
ATOM 665 C CA . THR A 1 91 ? 0.608 -7.420 -12.485 1.00 94.75 91 THR A CA 1
ATOM 666 C C . THR A 1 91 ? 1.499 -6.191 -12.614 1.00 94.75 91 THR A C 1
ATOM 668 O O . THR A 1 91 ? 1.028 -5.066 -12.443 1.00 94.75 91 THR A O 1
ATOM 671 N N . THR A 1 92 ? 2.781 -6.395 -12.909 1.00 94.19 92 THR A N 1
ATOM 672 C CA . THR A 1 92 ? 3.759 -5.327 -13.151 1.00 94.19 92 THR A CA 1
ATOM 673 C C . THR A 1 92 ? 4.334 -5.430 -14.562 1.00 94.19 92 THR A C 1
ATOM 675 O O . THR A 1 92 ? 4.131 -6.432 -15.253 1.00 94.19 92 THR A O 1
ATOM 678 N N . ASP A 1 93 ? 5.072 -4.411 -15.003 1.00 92.44 93 ASP A N 1
ATOM 679 C CA . ASP A 1 93 ? 5.815 -4.450 -16.273 1.00 92.44 93 ASP A CA 1
ATOM 680 C C . ASP A 1 93 ? 6.871 -5.577 -16.307 1.00 92.44 93 ASP A C 1
ATOM 682 O O . ASP A 1 93 ? 7.241 -6.066 -17.373 1.00 92.44 93 ASP A O 1
ATOM 686 N N . LYS A 1 94 ? 7.309 -6.042 -15.128 1.00 90.81 94 LYS A N 1
ATOM 687 C CA . LYS A 1 94 ? 8.260 -7.148 -14.929 1.00 90.81 94 LYS A CA 1
ATOM 688 C C . LYS A 1 94 ? 7.578 -8.482 -14.597 1.00 90.81 94 LYS A C 1
ATOM 690 O O . LYS A 1 94 ? 8.198 -9.371 -14.003 1.00 90.81 94 LYS A O 1
ATOM 695 N N . GLY A 1 95 ? 6.299 -8.623 -14.944 1.00 92.19 95 GLY A N 1
ATOM 696 C CA . GLY A 1 95 ? 5.491 -9.816 -14.690 1.00 92.19 95 GLY A CA 1
ATOM 697 C C . GLY A 1 95 ? 4.690 -9.749 -13.389 1.00 92.19 95 GLY A C 1
ATOM 698 O O . GLY A 1 95 ? 4.553 -8.705 -12.761 1.00 92.19 95 GLY A O 1
ATOM 699 N N . ARG A 1 96 ? 4.111 -10.876 -12.969 1.00 94.00 96 ARG A N 1
ATOM 700 C CA . ARG A 1 96 ? 3.329 -10.924 -11.724 1.00 94.00 96 ARG A CA 1
ATOM 701 C C . ARG A 1 96 ? 4.241 -10.893 -10.500 1.00 94.00 96 ARG A C 1
ATOM 703 O O . ARG A 1 96 ? 5.290 -11.542 -10.487 1.00 94.00 96 ARG A O 1
ATOM 710 N N . LYS A 1 97 ? 3.838 -10.136 -9.480 1.00 94.38 97 LYS A N 1
ATOM 711 C CA . LYS A 1 97 ? 4.503 -10.060 -8.175 1.00 94.38 97 LYS A CA 1
ATOM 712 C C . LYS A 1 97 ? 3.502 -10.347 -7.069 1.00 94.38 97 LYS A C 1
ATOM 714 O O . LYS A 1 97 ? 2.373 -9.864 -7.104 1.00 94.38 97 LYS A O 1
ATOM 719 N N . THR A 1 98 ? 3.937 -11.121 -6.085 1.00 94.94 98 THR A N 1
ATOM 720 C CA . THR A 1 98 ? 3.173 -11.368 -4.865 1.00 94.94 98 THR A CA 1
ATOM 721 C C . THR A 1 98 ? 3.432 -10.238 -3.882 1.00 94.94 98 THR A C 1
ATOM 723 O O . THR A 1 98 ? 4.583 -9.952 -3.558 1.00 94.94 98 THR A O 1
ATOM 726 N N . VAL A 1 99 ? 2.359 -9.619 -3.404 1.00 95.88 99 VAL A N 1
ATOM 727 C CA . VAL A 1 99 ? 2.388 -8.640 -2.323 1.00 95.88 99 VAL A CA 1
ATOM 728 C C . VAL A 1 99 ? 2.142 -9.391 -1.013 1.00 95.88 99 VAL A C 1
ATOM 730 O O . VAL A 1 99 ? 1.128 -10.092 -0.902 1.00 95.88 99 VAL A O 1
ATOM 733 N N . PRO A 1 100 ? 3.039 -9.286 -0.018 1.00 94.94 100 PRO A N 1
ATOM 734 C CA . PRO A 1 100 ? 2.806 -9.889 1.286 1.00 94.94 100 PRO A CA 1
ATOM 735 C C . PRO A 1 100 ? 1.595 -9.242 1.965 1.00 94.94 100 PRO A C 1
ATOM 737 O O . PRO A 1 100 ? 1.303 -8.062 1.765 1.00 94.94 100 PRO A O 1
ATOM 740 N N . GLY A 1 101 ? 0.889 -10.020 2.785 1.00 94.38 101 GLY A N 1
ATOM 741 C CA . GLY A 1 101 ? -0.175 -9.473 3.624 1.00 94.38 101 GLY A CA 1
ATOM 742 C C . GLY A 1 101 ? 0.375 -8.478 4.648 1.00 94.38 101 GLY A C 1
ATOM 743 O O . GLY A 1 101 ? 1.545 -8.548 5.030 1.00 94.38 101 GLY A O 1
ATOM 744 N N . LEU A 1 102 ? -0.479 -7.568 5.109 1.00 94.75 102 LEU A N 1
ATOM 745 C CA . LEU A 1 102 ? -0.142 -6.576 6.127 1.00 94.75 102 LEU A CA 1
ATOM 746 C C . LEU A 1 102 ? -1.137 -6.652 7.277 1.00 94.75 102 LEU A C 1
ATOM 748 O O . LEU A 1 102 ? -2.348 -6.658 7.063 1.00 94.75 102 LEU A O 1
ATOM 752 N N . ALA A 1 103 ? -0.616 -6.685 8.499 1.00 93.50 103 ALA A N 1
ATOM 753 C CA . ALA A 1 103 ? -1.408 -6.454 9.695 1.00 93.50 103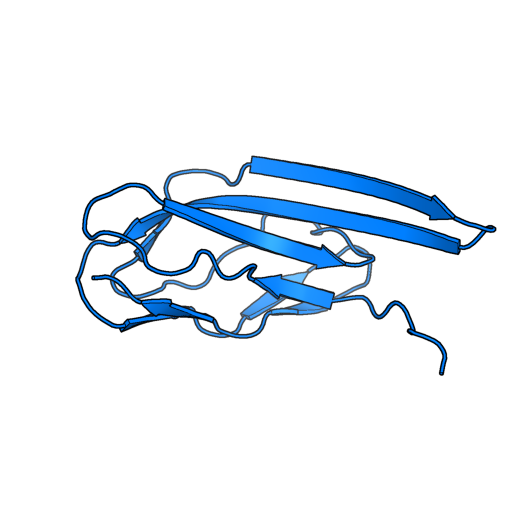 ALA A CA 1
ATOM 754 C C . ALA A 1 103 ? -1.284 -4.978 10.084 1.00 93.50 103 ALA A C 1
ATOM 756 O O . ALA A 1 103 ? -0.175 -4.491 10.291 1.00 93.50 103 ALA A O 1
ATOM 757 N N . LEU A 1 104 ? -2.419 -4.294 10.171 1.00 91.94 104 LEU A N 1
ATOM 758 C CA . LEU A 1 104 ? -2.530 -2.930 10.673 1.00 91.94 104 LEU A CA 1
ATOM 759 C C . LEU A 1 104 ? -3.059 -2.975 12.104 1.00 91.94 104 LEU A C 1
ATOM 761 O O . LEU A 1 104 ? -3.939 -3.783 12.414 1.00 91.94 104 LEU A O 1
ATOM 765 N N . ASP A 1 105 ? -2.526 -2.106 12.953 1.00 91.94 105 ASP A N 1
ATOM 766 C CA . ASP A 1 105 ? -2.975 -1.943 14.332 1.00 91.94 105 ASP A CA 1
ATOM 767 C C . ASP A 1 105 ? -3.757 -0.632 14.446 1.00 91.94 105 ASP A C 1
ATOM 769 O O . ASP A 1 105 ? -3.261 0.423 14.038 1.00 91.94 105 ASP A O 1
ATOM 773 N N . VAL A 1 106 ? -4.999 -0.719 14.928 1.00 91.69 106 VAL A N 1
ATOM 774 C CA . VAL A 1 106 ? -5.893 0.432 15.092 1.00 91.69 106 VAL A CA 1
ATOM 775 C C . VAL A 1 106 ? -6.190 0.628 16.573 1.00 91.69 106 VAL A C 1
ATOM 777 O O . VAL A 1 106 ? -6.849 -0.223 17.182 1.00 91.69 106 VAL A O 1
ATOM 780 N N . THR A 1 107 ? -5.729 1.745 17.134 1.00 85.56 107 THR A N 1
ATOM 781 C CA . THR A 1 107 ? -5.808 2.056 18.573 1.00 85.56 107 THR A CA 1
ATOM 782 C C . THR A 1 107 ? -6.399 3.424 18.826 1.00 85.56 107 THR A C 1
ATOM 784 O O . THR A 1 107 ? -5.980 4.364 18.115 1.00 85.56 107 THR A O 1
#

Radius of gyration: 14.97 Å; chains: 1; bounding box: 42×20×35 Å

pLDDT: mean 89.75, std 11.14, range [34.53, 96.75]

Foldseek 3Di:
DDPPQDWAWEKDAQAEAAAQDKDKIKIKTKPWAFPDADDFDDKPQKDWDDFWDKDKDWDADPNDTIIMIMTITTMHRNDAAKIKRCWDWTQIPVGIHIYHIDIYHYD

Sequence (107 aa):
MAVGWSQSVAWNNPGALAPNEAGQLELVFTDCQPAGSVNLPPANGLQILGQPGRATSFSMINFQTSSSTTLSYAVLPTQTGRIQIPSFEVTTDKGRKTVPGLALDVT